Protein AF-A0A9D4I502-F1 (afdb_monomer_lite)

Secondary structure (DSSP, 8-state):
--SGGGEEEP--TT-EEEETTEEEE-EEESS-HHHHHHHHHHH-TT----HHHHHHHS-TTEEPP-STT-TT---HHHHHHHHHHHHHHHTT------HHHHHHHTTS--TTSS---TT-------------------

Radius of gyration: 22.68 Å; chains: 1; bounding box: 39×45×59 Å

Sequence (138 aa):
MSRNDNSRQNPGKKDTLKCKGETHQTRILNDYLKTLHRKYIGEYSDVKLSLASFCRIRPTYIKLTSFTSRSICLCTKHQNVALCLKALKSSGLDIPLNPETVIKEESHMGIVKMNMPKKLKMVSGNALRWTIKTEQRW

Structure (mmCIF, N/CA/C/O backbone):
data_AF-A0A9D4I502-F1
#
_entry.id   AF-A0A9D4I502-F1
#
loop_
_atom_site.group_PDB
_atom_site.id
_atom_site.type_symbol
_atom_site.label_atom_id
_atom_site.label_alt_id
_atom_site.label_comp_id
_atom_site.label_asym_id
_atom_site.label_entity_id
_atom_site.label_seq_id
_atom_site.pdbx_PDB_ins_code
_atom_site.Cartn_x
_atom_site.Cartn_y
_atom_site.Cartn_z
_atom_site.occupancy
_atom_site.B_iso_or_equiv
_atom_site.auth_seq_id
_atom_site.auth_comp_id
_atom_site.auth_asym_id
_atom_site.auth_atom_id
_atom_site.pdbx_PDB_model_num
ATOM 1 N N . MET A 1 1 ? -3.483 -4.238 13.434 1.00 69.06 1 MET A N 1
ATOM 2 C CA . MET A 1 1 ? -2.641 -3.583 12.397 1.00 69.06 1 MET A CA 1
ATOM 3 C C . MET A 1 1 ? -1.315 -3.048 12.928 1.00 69.06 1 MET A C 1
ATOM 5 O O . MET A 1 1 ? -0.360 -3.026 12.167 1.00 69.06 1 MET A O 1
ATOM 9 N N . SER A 1 2 ? -1.237 -2.635 14.195 1.00 69.50 2 SER A N 1
ATOM 10 C CA . SER A 1 2 ? -0.017 -2.114 14.834 1.00 69.50 2 SER A CA 1
ATOM 11 C C . SER A 1 2 ? 1.081 -3.157 15.089 1.00 69.50 2 SER A C 1
ATOM 13 O O . SER A 1 2 ? 2.231 -2.772 15.258 1.00 69.50 2 SER A O 1
ATOM 15 N N . ARG A 1 3 ? 0.759 -4.463 15.085 1.00 81.81 3 ARG A N 1
ATOM 16 C CA . ARG A 1 3 ? 1.747 -5.557 15.185 1.00 81.81 3 ARG A CA 1
ATOM 17 C C . ARG A 1 3 ? 2.831 -5.422 14.102 1.00 81.81 3 ARG A C 1
ATOM 19 O O . ARG A 1 3 ? 2.494 -5.209 12.932 1.00 81.81 3 ARG A O 1
ATOM 26 N N . ASN A 1 4 ? 4.100 -5.598 14.484 1.00 82.31 4 ASN A N 1
ATOM 27 C CA . ASN A 1 4 ? 5.254 -5.508 13.575 1.00 82.31 4 ASN A CA 1
ATOM 28 C C . ASN A 1 4 ? 5.157 -6.486 12.390 1.00 82.31 4 ASN A C 1
ATOM 30 O O . ASN A 1 4 ? 5.550 -6.139 11.281 1.00 82.31 4 ASN A O 1
ATOM 34 N N . ASP A 1 5 ? 4.532 -7.647 12.582 1.00 85.06 5 ASP A N 1
ATOM 35 C CA . ASP A 1 5 ? 4.344 -8.656 11.527 1.00 85.06 5 ASP A CA 1
ATOM 36 C C . ASP A 1 5 ? 3.476 -8.142 10.363 1.00 85.06 5 ASP A C 1
ATOM 38 O O . ASP A 1 5 ? 3.623 -8.549 9.209 1.00 85.06 5 ASP A O 1
ATOM 42 N N . ASN A 1 6 ? 2.571 -7.202 10.649 1.00 88.19 6 ASN A N 1
ATOM 43 C CA . ASN A 1 6 ? 1.574 -6.711 9.697 1.00 88.19 6 ASN A CA 1
ATOM 44 C C . ASN A 1 6 ? 1.994 -5.415 8.994 1.00 88.19 6 ASN A C 1
ATOM 46 O O . ASN A 1 6 ? 1.406 -5.049 7.971 1.00 88.19 6 ASN A O 1
ATOM 50 N N . SER A 1 7 ? 2.978 -4.696 9.538 1.00 90.88 7 SER A N 1
ATOM 51 C CA . SER A 1 7 ? 3.447 -3.430 8.978 1.00 90.88 7 SER A CA 1
ATOM 52 C C . SER A 1 7 ? 4.897 -3.142 9.339 1.00 90.88 7 SER A C 1
ATOM 54 O O . SER A 1 7 ? 5.318 -3.340 10.477 1.00 90.88 7 SER A O 1
ATOM 56 N N . ARG A 1 8 ? 5.633 -2.571 8.391 1.00 90.06 8 ARG A N 1
ATOM 57 C CA . ARG A 1 8 ? 7.010 -2.110 8.580 1.00 90.06 8 ARG A CA 1
ATOM 58 C C . ARG A 1 8 ? 7.062 -0.599 8.765 1.00 90.06 8 ARG A C 1
ATOM 60 O O . ARG A 1 8 ? 6.310 0.133 8.126 1.00 90.06 8 ARG A O 1
ATOM 67 N N . GLN A 1 9 ? 7.956 -0.136 9.622 1.00 91.25 9 GLN A N 1
ATOM 68 C CA . GLN A 1 9 ? 8.195 1.285 9.862 1.00 91.25 9 GLN A CA 1
ATOM 69 C C . GLN A 1 9 ? 9.069 1.859 8.745 1.00 91.25 9 GLN A C 1
ATOM 71 O O . GLN A 1 9 ? 10.019 1.208 8.307 1.00 91.25 9 GLN A O 1
ATOM 76 N N . ASN A 1 10 ? 8.729 3.048 8.248 1.00 88.69 10 ASN A N 1
ATOM 77 C CA . ASN A 1 10 ? 9.579 3.726 7.273 1.00 88.69 10 ASN A CA 1
ATOM 78 C C . ASN A 1 10 ? 10.859 4.223 7.952 1.00 88.69 10 ASN A C 1
ATOM 80 O O . ASN A 1 10 ? 10.771 4.716 9.069 1.00 88.69 10 ASN A O 1
ATOM 84 N N . PRO A 1 11 ? 12.033 4.133 7.312 1.00 88.44 11 PRO A N 1
ATOM 85 C CA . PRO A 1 11 ? 13.307 4.431 7.966 1.00 88.44 11 PRO A CA 1
ATOM 86 C C . PRO A 1 11 ? 13.583 5.933 8.159 1.00 88.44 11 PRO A C 1
ATOM 88 O O . PRO A 1 11 ? 14.449 6.293 8.954 1.00 88.44 11 PRO A O 1
ATOM 91 N N . GLY A 1 12 ? 12.898 6.827 7.439 1.00 89.69 12 GLY A N 1
ATOM 92 C CA . GLY A 1 12 ? 13.219 8.252 7.448 1.00 89.69 12 GLY A CA 1
ATOM 93 C C . GLY A 1 12 ? 12.765 8.979 8.716 1.00 89.69 12 GLY A C 1
ATOM 94 O O . GLY A 1 12 ? 11.643 8.817 9.182 1.00 89.69 12 GLY A O 1
ATOM 95 N N . LYS A 1 13 ? 13.597 9.893 9.234 1.00 84.31 13 LYS A N 1
ATOM 96 C CA . LYS A 1 13 ? 13.223 10.778 10.362 1.00 84.31 13 LYS A CA 1
ATOM 97 C C . LYS A 1 13 ? 12.038 11.698 10.028 1.00 84.31 13 LYS A C 1
ATOM 99 O O . LYS A 1 13 ? 11.232 12.031 10.892 1.00 84.31 13 LYS A O 1
ATOM 104 N N . LYS A 1 14 ? 11.927 12.093 8.753 1.00 86.94 14 LYS A N 1
ATOM 105 C CA . LYS A 1 14 ? 10.818 12.904 8.223 1.00 86.94 14 LYS A CA 1
ATOM 106 C C . LYS A 1 14 ? 9.547 12.086 7.965 1.00 86.94 14 LYS A C 1
ATOM 108 O O . LYS A 1 14 ? 8.500 12.674 7.719 1.00 86.94 14 LYS A O 1
ATOM 113 N N . ASP A 1 15 ? 9.611 10.757 8.039 1.00 87.12 15 ASP A N 1
ATOM 114 C CA . ASP A 1 15 ? 8.468 9.871 7.813 1.00 87.12 15 ASP A CA 1
ATOM 115 C C . ASP A 1 15 ? 7.578 9.790 9.055 1.00 87.12 15 ASP A C 1
ATOM 117 O O . ASP A 1 15 ? 7.312 8.706 9.567 1.00 87.12 15 ASP A O 1
ATOM 121 N N . THR A 1 16 ? 7.101 10.933 9.538 1.00 89.50 16 THR A N 1
ATOM 122 C CA . THR A 1 16 ? 6.378 11.058 10.804 1.00 89.50 16 THR A CA 1
ATOM 123 C C . THR A 1 16 ? 5.068 11.819 10.592 1.00 89.50 16 THR A C 1
ATOM 125 O O . THR A 1 16 ? 5.026 12.798 9.851 1.00 89.50 16 THR A O 1
ATOM 128 N N . LEU A 1 17 ? 3.980 11.362 11.217 1.00 90.19 17 LEU A N 1
ATOM 129 C CA . LEU A 1 17 ? 2.652 11.976 11.151 1.00 90.19 17 LEU A CA 1
ATOM 130 C C . LEU A 1 17 ? 2.119 12.249 12.558 1.00 90.19 17 LEU A C 1
ATOM 132 O O . LEU A 1 17 ? 2.150 11.375 13.422 1.00 90.19 17 LEU A O 1
ATOM 136 N N . LYS A 1 18 ? 1.579 13.454 12.767 1.00 87.69 18 LYS A N 1
ATOM 137 C CA . LYS A 1 18 ? 0.878 13.816 14.002 1.00 87.69 18 LYS A CA 1
ATOM 138 C C . LYS A 1 18 ? -0.583 13.388 13.897 1.00 87.69 18 LYS A C 1
ATOM 140 O O . LYS A 1 18 ? -1.270 13.753 12.946 1.00 87.69 18 LYS A O 1
ATOM 145 N N . CYS A 1 19 ? -1.062 12.589 14.838 1.00 84.44 19 CYS A N 1
ATOM 146 C CA . CYS A 1 19 ? -2.429 12.079 14.884 1.00 84.44 19 CYS A CA 1
ATOM 147 C C . CYS A 1 19 ? -2.943 12.174 16.317 1.00 84.44 19 CYS A C 1
ATOM 149 O O . CYS A 1 19 ? -2.309 11.667 17.231 1.00 84.44 19 CYS A O 1
ATOM 151 N N . LYS A 1 20 ? -4.094 12.829 16.516 1.00 83.62 20 LYS A N 1
ATOM 152 C CA . LYS A 1 20 ? -4.709 13.019 17.845 1.00 83.62 20 LYS A CA 1
ATOM 153 C C . LYS A 1 20 ? -3.757 13.614 18.902 1.00 83.62 20 LYS A C 1
ATOM 155 O O . LYS A 1 20 ? -3.824 13.259 20.068 1.00 83.62 20 LYS A O 1
ATOM 160 N N . GLY A 1 21 ? -2.870 14.521 18.490 1.00 85.44 21 GLY A N 1
ATOM 161 C CA . GLY A 1 21 ? -1.909 15.176 19.386 1.00 85.44 21 GLY A CA 1
ATOM 162 C C . GLY A 1 21 ? -0.574 14.443 19.535 1.00 85.44 21 GLY A C 1
ATOM 163 O O . GLY A 1 21 ? 0.421 15.100 19.833 1.00 85.44 21 GLY A O 1
ATOM 164 N N . GLU A 1 22 ? -0.516 13.150 19.216 1.00 88.50 22 GLU A N 1
ATOM 165 C CA . GLU A 1 22 ? 0.693 12.328 19.298 1.00 88.50 22 GLU A CA 1
ATOM 166 C C . GLU A 1 22 ? 1.407 12.213 17.950 1.00 88.50 22 GLU A C 1
ATOM 168 O O . GLU A 1 22 ? 0.798 12.194 16.878 1.00 88.50 22 GLU A O 1
ATOM 173 N N . THR A 1 23 ? 2.732 12.145 18.001 1.00 89.81 23 THR A N 1
ATOM 174 C CA . THR A 1 23 ? 3.599 12.075 16.826 1.00 89.81 23 THR A CA 1
ATOM 175 C C . THR A 1 23 ? 4.025 10.624 16.609 1.00 89.81 23 THR A C 1
ATOM 177 O O . THR A 1 23 ? 4.742 10.063 17.433 1.00 89.81 23 THR A O 1
ATOM 180 N N . HIS A 1 24 ? 3.610 10.015 15.495 1.00 91.25 24 HIS A N 1
ATOM 181 C CA . HIS A 1 24 ? 3.920 8.618 15.173 1.00 91.25 24 HIS A CA 1
ATOM 182 C C . HIS A 1 24 ? 4.741 8.502 13.892 1.00 91.25 24 HIS A C 1
ATOM 184 O O . HIS A 1 24 ? 4.434 9.129 12.876 1.00 91.25 24 HIS A O 1
ATOM 190 N N . GLN A 1 25 ? 5.746 7.628 13.900 1.00 91.94 25 GLN A N 1
ATOM 191 C CA . GLN A 1 25 ? 6.462 7.267 12.682 1.00 91.94 25 GLN A CA 1
ATOM 192 C C . GLN A 1 25 ? 5.545 6.470 11.751 1.00 91.94 25 GLN A C 1
ATOM 194 O O . GLN A 1 25 ? 4.829 5.555 12.168 1.00 91.94 25 GLN A O 1
ATOM 199 N N . THR A 1 26 ? 5.549 6.833 10.476 1.00 92.38 26 THR A N 1
ATOM 200 C CA . THR A 1 26 ? 4.685 6.217 9.477 1.00 92.38 26 THR A CA 1
ATOM 201 C C . THR A 1 26 ? 5.103 4.783 9.201 1.00 92.38 26 THR A C 1
ATOM 203 O O . THR A 1 26 ? 6.285 4.426 9.188 1.00 92.38 26 THR A O 1
ATOM 206 N N . ARG A 1 27 ? 4.096 3.944 8.977 1.00 92.44 27 ARG A N 1
ATOM 207 C CA . ARG A 1 27 ? 4.269 2.520 8.697 1.00 92.44 27 ARG A CA 1
ATOM 208 C C . ARG A 1 27 ? 3.626 2.181 7.367 1.00 92.44 27 ARG A C 1
ATOM 210 O O . ARG A 1 27 ? 2.643 2.805 6.982 1.00 92.44 27 ARG A O 1
ATOM 217 N N . ILE A 1 28 ? 4.150 1.179 6.681 1.00 90.62 28 ILE A N 1
ATOM 218 C CA . ILE A 1 28 ? 3.577 0.623 5.455 1.00 90.62 28 ILE A CA 1
ATOM 219 C C . ILE A 1 28 ? 3.129 -0.800 5.765 1.00 90.62 28 ILE A C 1
ATOM 221 O O . ILE A 1 28 ? 3.877 -1.566 6.373 1.00 90.62 28 ILE A O 1
ATOM 225 N N . LEU A 1 29 ? 1.912 -1.161 5.363 1.00 91.62 29 LEU A N 1
ATOM 226 C CA . LEU A 1 29 ? 1.438 -2.540 5.488 1.00 91.62 29 LEU A CA 1
ATOM 227 C C . LEU A 1 29 ? 2.344 -3.508 4.712 1.00 91.62 29 LEU A C 1
ATOM 229 O O . LEU A 1 29 ? 2.849 -3.181 3.640 1.00 91.62 29 LEU A O 1
ATOM 233 N N . ASN A 1 30 ? 2.536 -4.711 5.244 1.00 88.38 30 ASN A N 1
ATOM 234 C CA . ASN A 1 30 ? 3.326 -5.739 4.561 1.00 88.38 30 ASN A CA 1
ATOM 235 C C . ASN A 1 30 ? 2.531 -6.441 3.447 1.00 88.38 30 ASN A C 1
ATOM 237 O O . ASN A 1 30 ? 3.123 -6.963 2.510 1.00 88.38 30 ASN A O 1
ATOM 241 N N . ASP A 1 31 ? 1.199 -6.415 3.525 1.00 88.12 31 ASP A N 1
ATOM 242 C CA . ASP A 1 31 ? 0.275 -7.085 2.606 1.00 88.12 31 ASP A CA 1
ATOM 243 C C . ASP A 1 31 ? -0.976 -6.215 2.378 1.00 88.12 31 ASP A C 1
ATOM 245 O O . ASP A 1 31 ? -1.185 -5.191 3.040 1.00 88.12 31 ASP A O 1
ATOM 249 N N . TYR A 1 32 ? -1.813 -6.600 1.421 1.00 89.31 32 TYR A N 1
ATOM 250 C CA . TYR A 1 32 ? -3.083 -5.944 1.147 1.00 89.31 32 TYR A CA 1
ATOM 251 C C . TYR A 1 32 ? -4.043 -6.077 2.336 1.00 89.31 32 TYR A C 1
ATOM 253 O O . TYR A 1 32 ? -4.093 -7.103 3.017 1.00 89.31 32 TYR A O 1
ATOM 261 N N . LEU A 1 33 ? -4.896 -5.066 2.531 1.00 90.50 33 LEU A N 1
ATOM 262 C CA . LEU A 1 33 ? -5.905 -5.062 3.599 1.00 90.50 33 LEU A CA 1
ATOM 263 C C . LEU A 1 33 ? -6.819 -6.285 3.568 1.00 90.50 33 LEU A C 1
ATOM 265 O O . LEU A 1 33 ? -7.137 -6.825 4.620 1.00 90.50 33 LEU A O 1
ATOM 269 N N . LYS A 1 34 ? -7.197 -6.746 2.372 1.00 90.62 34 LYS A N 1
ATOM 270 C CA . LYS A 1 34 ? -8.016 -7.950 2.195 1.00 90.62 34 LYS A CA 1
ATOM 271 C C . LYS A 1 34 ? -7.322 -9.197 2.750 1.00 90.62 34 LYS A C 1
ATOM 273 O O . LYS A 1 34 ? -7.961 -10.013 3.405 1.00 90.62 34 LYS A O 1
ATOM 278 N N . THR A 1 35 ? -6.018 -9.339 2.513 1.00 90.50 35 THR A N 1
ATOM 279 C CA . THR A 1 35 ? -5.238 -10.470 3.028 1.00 90.50 35 THR A CA 1
ATOM 280 C C . THR A 1 35 ? -5.102 -10.397 4.544 1.00 90.50 35 THR A C 1
ATOM 282 O O . THR A 1 35 ? -5.317 -11.395 5.226 1.00 90.50 35 THR A O 1
ATOM 285 N N . LEU A 1 36 ? -4.797 -9.212 5.076 1.00 92.19 36 LEU A N 1
ATOM 286 C CA . LEU A 1 36 ? -4.672 -8.991 6.519 1.00 92.19 36 LEU A CA 1
ATOM 287 C C . LEU A 1 36 ? -5.999 -9.197 7.256 1.00 92.19 36 LEU A C 1
ATOM 289 O O . LEU A 1 36 ? -6.005 -9.767 8.340 1.00 92.19 36 LEU A O 1
ATOM 293 N N . HIS A 1 37 ? -7.117 -8.781 6.662 1.00 93.62 37 HIS A N 1
ATOM 294 C CA . HIS A 1 37 ? -8.457 -9.028 7.194 1.00 93.62 37 HIS A CA 1
ATOM 295 C C . HIS A 1 37 ? -8.768 -10.525 7.251 1.00 93.62 37 HIS A C 1
ATOM 297 O O . HIS A 1 37 ? -9.206 -11.013 8.286 1.00 93.62 37 HIS A O 1
ATOM 303 N N . ARG A 1 38 ? -8.456 -11.277 6.188 1.00 92.69 38 ARG A N 1
ATOM 304 C CA . ARG A 1 38 ? -8.618 -12.738 6.188 1.00 92.69 38 ARG A CA 1
ATOM 305 C C . ARG A 1 38 ? -7.788 -13.409 7.286 1.00 92.69 38 ARG A C 1
ATOM 307 O O . ARG A 1 38 ? -8.304 -14.290 7.960 1.00 92.69 38 ARG A O 1
ATOM 314 N N . LYS A 1 39 ? -6.534 -12.980 7.484 1.00 91.94 39 LYS A N 1
ATOM 315 C CA . LYS A 1 39 ? -5.695 -13.462 8.598 1.00 91.94 39 LYS A CA 1
ATOM 316 C C . LYS A 1 39 ? -6.323 -13.126 9.953 1.00 91.94 39 LYS A C 1
ATOM 318 O O . LYS A 1 39 ? -6.419 -13.995 10.803 1.00 91.94 39 LYS A O 1
ATOM 323 N N . TYR A 1 40 ? -6.821 -11.900 10.113 1.00 92.00 40 TYR A N 1
ATOM 324 C CA . TYR A 1 40 ? -7.460 -11.446 11.347 1.00 92.00 40 TYR A CA 1
ATOM 325 C C . TYR A 1 40 ? -8.696 -12.275 11.718 1.00 92.00 40 TYR A C 1
ATOM 327 O O . TYR A 1 40 ? -8.804 -12.715 12.854 1.00 92.00 40 TYR A O 1
ATOM 335 N N . ILE A 1 41 ? -9.595 -12.536 10.767 1.00 93.31 41 ILE A N 1
ATOM 336 C CA . ILE A 1 41 ? -10.780 -13.375 11.012 1.00 93.31 41 ILE A CA 1
ATOM 337 C C . ILE A 1 41 ? -10.394 -14.839 11.275 1.00 93.31 41 ILE A C 1
ATOM 339 O O . ILE A 1 41 ? -11.072 -15.518 12.036 1.00 93.31 41 ILE A O 1
ATOM 343 N N . GLY A 1 42 ? -9.298 -15.322 10.679 1.00 91.38 42 GLY A N 1
ATOM 344 C CA . GLY A 1 42 ? -8.766 -16.657 10.962 1.00 91.38 42 GLY A CA 1
ATOM 345 C C . GLY A 1 42 ? -8.159 -16.798 12.362 1.00 91.38 42 GLY A C 1
ATOM 346 O O . GLY A 1 42 ? -8.305 -17.847 12.974 1.00 91.38 42 GLY A O 1
ATOM 347 N N . GLU A 1 43 ? -7.501 -15.753 12.875 1.00 91.25 43 GLU A N 1
ATOM 348 C CA . GLU A 1 43 ? -6.942 -15.725 14.238 1.00 91.25 43 GLU A CA 1
ATOM 349 C C . GLU A 1 43 ? -8.017 -15.480 15.312 1.00 91.25 43 GLU A C 1
ATOM 351 O O . GLU A 1 43 ? -7.898 -15.984 16.424 1.00 91.25 43 GLU A O 1
ATOM 356 N N . TYR A 1 44 ? -9.062 -14.714 14.985 1.00 90.38 44 TYR A N 1
ATOM 357 C CA . TYR A 1 44 ? -10.132 -14.325 15.904 1.00 90.38 44 TYR A CA 1
ATOM 358 C C . TYR A 1 44 ? -11.500 -14.701 15.326 1.00 90.38 44 TYR A C 1
ATOM 360 O O . TYR A 1 44 ? -12.259 -13.835 14.880 1.00 90.38 44 TYR A O 1
ATOM 368 N N . SER A 1 45 ? -11.818 -15.997 15.340 1.00 87.56 45 SER A N 1
ATOM 369 C CA . SER A 1 45 ? -13.061 -16.549 14.777 1.00 87.56 45 SER A CA 1
ATOM 370 C C . SER A 1 45 ? -14.334 -15.984 15.409 1.00 87.56 45 SER A C 1
ATOM 372 O O . SER A 1 45 ? -15.376 -15.923 14.757 1.00 87.56 45 SER A O 1
ATOM 374 N N . ASP A 1 46 ? -14.250 -15.533 16.659 1.00 90.81 46 ASP A N 1
ATOM 375 C CA . ASP A 1 46 ? -15.400 -15.046 17.426 1.00 90.81 46 ASP A CA 1
ATOM 376 C C . ASP A 1 46 ? -15.776 -13.602 17.056 1.00 90.81 46 ASP A C 1
ATOM 378 O O . ASP A 1 46 ? -16.887 -13.133 17.318 1.00 90.81 46 ASP A O 1
ATOM 382 N N . VAL A 1 47 ? -14.860 -12.880 16.403 1.00 88.81 47 VAL A N 1
ATOM 383 C CA . VAL A 1 47 ? -15.036 -11.471 16.057 1.00 88.81 47 VAL A CA 1
ATOM 384 C C . VAL A 1 47 ? -15.582 -11.339 14.637 1.00 88.81 47 VAL A C 1
ATOM 386 O O . VAL A 1 47 ? -14.873 -11.484 13.641 1.00 88.81 47 VAL A O 1
ATOM 389 N N . LYS A 1 48 ? -16.855 -10.948 14.525 1.00 87.69 48 LYS A N 1
ATOM 390 C CA . LYS A 1 48 ? -17.489 -10.628 13.236 1.00 87.69 48 LYS A CA 1
ATOM 391 C C . LYS A 1 48 ? -17.165 -9.202 12.804 1.00 87.69 48 LYS A C 1
ATOM 393 O O . LYS A 1 48 ? -17.957 -8.280 12.989 1.00 87.69 48 LYS A O 1
ATOM 398 N N . LEU A 1 49 ? -15.996 -9.015 12.199 1.00 91.44 49 LEU A N 1
ATOM 399 C CA . LEU A 1 49 ? -15.587 -7.725 11.648 1.00 91.44 49 LEU A CA 1
ATOM 400 C C . LEU A 1 49 ? -15.638 -7.742 10.119 1.00 91.44 49 LEU A C 1
ATOM 402 O O . LEU A 1 49 ? -14.973 -8.548 9.473 1.00 91.44 49 LEU A O 1
ATOM 406 N N . SER A 1 50 ? -16.397 -6.825 9.515 1.00 94.25 50 SER A N 1
ATOM 407 C CA . SER A 1 50 ? -16.422 -6.683 8.054 1.00 94.25 50 SER A CA 1
ATOM 408 C C . SER A 1 50 ? -15.112 -6.086 7.524 1.00 94.25 50 SER A C 1
ATOM 410 O O . SER A 1 50 ? -14.437 -5.324 8.222 1.00 94.25 50 SER A O 1
ATOM 412 N N . LEU A 1 51 ? -14.780 -6.361 6.257 1.00 92.25 51 LEU A N 1
ATOM 413 C CA . LEU A 1 51 ? -13.620 -5.747 5.603 1.00 92.25 51 LEU A CA 1
ATOM 414 C C . LEU A 1 51 ? -13.722 -4.212 5.599 1.00 92.25 51 LEU A C 1
ATOM 416 O O . LEU A 1 51 ? -12.734 -3.530 5.848 1.00 92.25 51 LEU A O 1
ATOM 420 N N . ALA A 1 52 ? -14.915 -3.657 5.364 1.00 93.69 52 ALA A N 1
ATOM 421 C CA . ALA A 1 52 ? -15.127 -2.210 5.354 1.00 93.69 52 ALA A CA 1
ATOM 422 C C . ALA A 1 52 ? -14.849 -1.582 6.729 1.00 93.69 52 ALA A C 1
ATOM 424 O O . ALA A 1 52 ? -14.133 -0.583 6.823 1.00 93.69 52 ALA A O 1
ATOM 425 N N . SER A 1 53 ? -15.358 -2.195 7.801 1.00 93.50 53 SER A N 1
ATOM 426 C CA . SER A 1 53 ? -15.088 -1.758 9.174 1.00 93.50 53 SER A CA 1
ATOM 427 C C . SER A 1 53 ? -13.601 -1.881 9.511 1.00 93.50 53 SER A C 1
ATOM 429 O O . SER A 1 53 ? -13.012 -0.943 10.044 1.00 93.50 53 SER A O 1
ATOM 431 N N . PHE A 1 54 ? -12.962 -2.985 9.117 1.00 93.06 54 PHE A N 1
ATOM 432 C CA . PHE A 1 54 ? -11.524 -3.197 9.295 1.00 93.06 54 PHE A CA 1
ATOM 433 C C . PHE A 1 54 ? -10.682 -2.111 8.608 1.00 93.06 54 PHE A C 1
ATOM 435 O O . PHE A 1 54 ? -9.729 -1.598 9.195 1.00 93.06 54 PHE A O 1
ATOM 442 N N . CYS A 1 55 ? -11.058 -1.702 7.393 1.00 91.12 55 CYS A N 1
ATOM 443 C CA . CYS A 1 55 ? -10.404 -0.604 6.682 1.00 91.12 55 CYS A CA 1
ATOM 444 C C . CYS A 1 55 ? -10.548 0.742 7.410 1.00 91.12 55 CYS A C 1
ATOM 446 O O . CYS A 1 55 ? -9.592 1.515 7.431 1.00 91.12 55 CYS A O 1
ATOM 448 N N . ARG A 1 56 ? -11.717 1.027 8.005 1.00 91.25 56 ARG A N 1
ATOM 449 C CA . ARG A 1 56 ? -11.995 2.290 8.719 1.00 91.25 56 ARG A CA 1
ATOM 450 C C . ARG A 1 56 ? -11.253 2.403 10.048 1.00 91.25 56 ARG A C 1
ATOM 452 O O . ARG A 1 56 ? -10.834 3.493 10.412 1.00 91.25 56 ARG A O 1
ATOM 459 N N . ILE A 1 57 ? -11.072 1.285 10.751 1.00 91.12 57 ILE A N 1
ATOM 460 C CA . ILE A 1 57 ? -10.367 1.237 12.044 1.00 91.12 57 ILE A CA 1
ATOM 461 C C . ILE A 1 57 ? -8.853 1.465 11.873 1.00 91.12 57 ILE A C 1
ATOM 463 O O . ILE A 1 57 ? -8.145 1.743 12.841 1.00 91.12 57 ILE A O 1
ATOM 467 N N . ARG A 1 58 ? -8.332 1.378 10.641 1.00 90.62 58 ARG A N 1
ATOM 468 C CA . ARG A 1 58 ? -6.914 1.593 10.351 1.00 90.62 58 ARG A CA 1
ATOM 469 C C . ARG A 1 58 ? -6.455 2.989 10.806 1.00 90.62 58 ARG A C 1
ATOM 471 O O . ARG A 1 58 ? -6.951 3.985 10.279 1.00 90.62 58 ARG A O 1
ATOM 478 N N . PRO A 1 59 ? -5.429 3.079 11.672 1.00 90.00 59 PRO A N 1
ATOM 479 C CA . PRO A 1 59 ? -4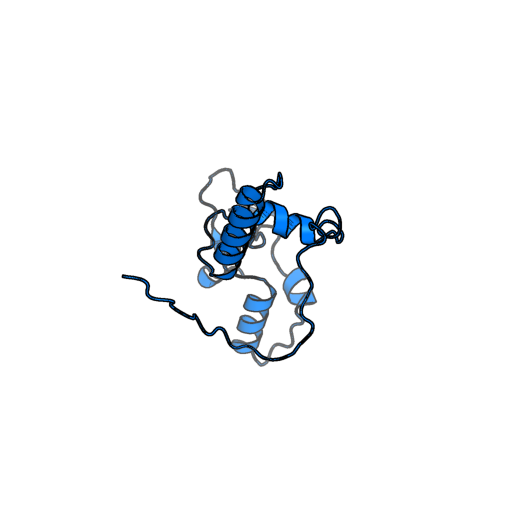.809 4.353 12.009 1.00 90.00 59 PRO A CA 1
ATOM 480 C C . PRO A 1 59 ? -4.244 5.068 10.779 1.00 90.00 59 PRO A C 1
ATOM 482 O O . PRO A 1 59 ? -3.677 4.450 9.876 1.00 90.00 59 PRO A O 1
ATOM 485 N N . THR A 1 60 ? -4.345 6.391 10.770 1.00 89.44 60 THR A N 1
ATOM 486 C CA . THR A 1 60 ? -3.914 7.275 9.674 1.00 89.44 60 THR A CA 1
ATOM 487 C C . THR A 1 60 ? -2.407 7.240 9.410 1.00 89.44 60 THR A C 1
ATOM 489 O O . THR A 1 60 ? -1.989 7.412 8.268 1.00 89.44 60 THR A O 1
ATOM 492 N N . TYR A 1 61 ? -1.580 6.953 10.421 1.00 90.81 61 TYR A N 1
ATOM 493 C CA . TYR A 1 61 ? -0.127 6.792 10.260 1.00 90.81 61 TYR A CA 1
ATOM 494 C C . TYR A 1 61 ? 0.285 5.451 9.616 1.00 90.81 61 TYR A C 1
ATOM 496 O O . TYR A 1 61 ? 1.466 5.247 9.323 1.00 90.81 61 TYR A O 1
ATOM 504 N N . ILE A 1 62 ? -0.665 4.541 9.362 1.00 92.00 62 ILE A N 1
ATOM 505 C CA . ILE A 1 62 ? -0.438 3.280 8.646 1.00 92.00 62 ILE A CA 1
ATOM 506 C C . ILE A 1 62 ? -0.893 3.431 7.189 1.00 92.00 62 ILE A C 1
ATOM 508 O O . ILE A 1 62 ? -2.086 3.464 6.877 1.00 92.00 62 ILE A O 1
ATOM 512 N N . LYS A 1 63 ? 0.080 3.482 6.282 1.00 90.19 63 LYS A N 1
ATOM 513 C CA . LYS A 1 63 ? -0.100 3.597 4.834 1.00 90.19 63 LYS A CA 1
ATOM 514 C C . LYS A 1 63 ? -0.355 2.231 4.196 1.00 90.19 63 LYS A C 1
ATOM 516 O O . LYS A 1 63 ? 0.149 1.197 4.643 1.00 90.19 63 LYS A O 1
ATOM 521 N N . LEU A 1 64 ? -1.132 2.237 3.115 1.00 88.94 64 LEU A N 1
ATOM 522 C CA . LEU A 1 64 ? -1.369 1.052 2.294 1.00 88.94 64 LEU A CA 1
ATOM 523 C C . LEU A 1 64 ? -0.074 0.572 1.641 1.00 88.94 64 LEU A C 1
ATOM 525 O O . LEU A 1 64 ? 0.780 1.374 1.264 1.00 88.94 64 LEU A O 1
ATOM 529 N N . THR A 1 65 ? 0.039 -0.742 1.465 1.00 84.44 65 THR A N 1
ATOM 530 C CA . THR A 1 65 ? 1.059 -1.283 0.573 1.00 84.44 65 THR A CA 1
ATOM 531 C C . THR A 1 65 ? 0.688 -0.957 -0.870 1.00 84.44 65 THR A C 1
ATOM 533 O O . THR A 1 65 ? -0.432 -1.219 -1.311 1.00 84.44 65 THR A O 1
ATOM 536 N N . SER A 1 66 ? 1.631 -0.370 -1.599 1.00 71.50 66 SER A N 1
ATOM 537 C CA . SER A 1 66 ? 1.594 -0.308 -3.055 1.00 71.50 66 SER A CA 1
ATOM 538 C C . SER A 1 66 ? 2.690 -1.231 -3.564 1.00 71.50 66 SER A C 1
ATOM 540 O O . SER A 1 66 ? 3.879 -0.978 -3.351 1.00 71.50 66 SER A O 1
ATOM 542 N N . PHE A 1 67 ? 2.287 -2.332 -4.191 1.00 65.06 67 PHE A N 1
ATOM 543 C CA . PHE A 1 67 ? 3.212 -3.220 -4.897 1.00 65.06 67 PHE A CA 1
ATOM 544 C C . PHE A 1 67 ? 3.409 -2.799 -6.356 1.00 65.06 67 PHE A C 1
ATOM 546 O O . PHE A 1 67 ? 4.334 -3.278 -6.994 1.00 65.06 67 PHE A O 1
ATOM 553 N N . THR A 1 68 ? 2.577 -1.880 -6.855 1.00 56.44 68 THR A N 1
ATOM 554 C CA . THR A 1 68 ? 2.582 -1.379 -8.238 1.00 56.44 68 THR A CA 1
ATOM 555 C C . THR A 1 68 ? 3.564 -0.227 -8.460 1.00 56.44 68 THR A C 1
ATOM 557 O O . THR A 1 68 ? 3.559 0.370 -9.523 1.00 56.44 68 THR A O 1
ATOM 560 N N . SER A 1 69 ? 4.311 0.203 -7.445 1.00 53.94 69 SER A N 1
ATOM 561 C CA . SER A 1 69 ? 5.322 1.269 -7.556 1.00 53.94 69 SER A CA 1
ATOM 562 C C . SER A 1 69 ? 6.717 0.764 -7.202 1.00 53.94 69 SER A C 1
ATOM 564 O O . SER A 1 69 ? 7.589 1.533 -6.798 1.00 53.94 69 SER A O 1
ATOM 566 N N . ARG A 1 70 ? 6.884 -0.553 -7.205 1.00 55.91 70 ARG A N 1
ATOM 567 C CA . ARG A 1 70 ? 8.090 -1.236 -6.781 1.00 55.91 70 ARG A CA 1
ATOM 568 C C . ARG A 1 70 ? 8.563 -1.966 -8.025 1.00 55.91 70 ARG A C 1
ATOM 570 O O . ARG A 1 70 ? 8.087 -3.064 -8.300 1.00 55.91 70 ARG A O 1
ATOM 577 N N . SER A 1 71 ? 9.544 -1.377 -8.706 1.00 52.66 71 SER A N 1
ATOM 578 C CA . SER A 1 71 ? 10.317 -1.925 -9.833 1.00 52.66 71 SER A CA 1
ATOM 579 C C . SER A 1 71 ? 11.125 -3.192 -9.474 1.00 52.66 71 SER A C 1
ATOM 581 O O . SER A 1 71 ? 12.253 -3.383 -9.912 1.00 52.66 71 SER A O 1
ATOM 583 N N . ILE A 1 72 ? 10.566 -4.045 -8.617 1.00 54.72 72 ILE A N 1
ATOM 584 C CA . ILE A 1 72 ? 11.167 -5.208 -7.964 1.00 54.72 72 ILE A CA 1
ATOM 585 C C . ILE A 1 72 ? 10.161 -6.366 -7.806 1.00 54.72 72 ILE A C 1
ATOM 587 O O . ILE A 1 72 ? 10.483 -7.335 -7.121 1.00 54.72 72 ILE A O 1
ATOM 591 N N . CYS A 1 73 ? 8.953 -6.344 -8.408 1.00 64.12 73 CYS A N 1
ATOM 592 C CA . CYS A 1 73 ? 8.238 -7.625 -8.545 1.00 64.12 73 CYS A CA 1
ATOM 593 C C . CYS A 1 73 ? 9.080 -8.546 -9.452 1.00 64.12 73 CYS A C 1
ATOM 595 O O . CYS A 1 73 ? 9.323 -8.247 -10.618 1.00 64.12 73 CYS A O 1
ATOM 597 N N . LEU A 1 74 ? 9.459 -9.704 -8.910 1.00 61.50 74 LEU A N 1
ATOM 598 C CA . LEU A 1 74 ? 10.022 -10.849 -9.641 1.00 61.50 74 LEU A CA 1
ATOM 599 C C . LEU A 1 74 ? 8.945 -11.889 -9.987 1.00 61.50 74 LEU A C 1
ATOM 601 O O . LEU A 1 74 ? 9.221 -13.044 -10.283 1.00 61.50 74 LEU A O 1
ATOM 605 N N . CYS A 1 75 ? 7.685 -11.489 -9.887 1.00 68.12 75 CYS A N 1
ATOM 606 C CA . CYS A 1 75 ? 6.543 -12.324 -10.172 1.00 68.12 75 CYS A CA 1
ATOM 607 C C . CYS A 1 75 ? 6.412 -12.564 -11.684 1.00 68.12 75 CYS A C 1
ATOM 609 O O . CYS A 1 75 ? 6.491 -11.630 -12.487 1.00 68.12 75 CYS A O 1
ATOM 611 N N . THR A 1 76 ? 6.141 -13.815 -12.065 1.00 72.88 76 THR A N 1
ATOM 612 C CA . THR A 1 76 ? 6.062 -14.274 -13.464 1.00 72.88 76 THR A CA 1
ATOM 613 C C . THR A 1 76 ? 5.125 -13.417 -14.314 1.00 72.88 76 THR A C 1
ATOM 615 O O . THR A 1 76 ? 5.371 -13.206 -15.491 1.00 72.88 76 THR A O 1
ATOM 618 N N . LYS A 1 77 ? 4.071 -12.844 -13.718 1.00 71.31 77 LYS A N 1
ATOM 619 C CA . LYS A 1 77 ? 3.124 -11.967 -14.421 1.00 71.31 77 LYS A CA 1
ATOM 620 C C . LYS A 1 77 ? 3.777 -10.690 -14.965 1.00 71.31 77 LYS A C 1
ATOM 622 O O . LYS A 1 77 ? 3.622 -10.409 -16.147 1.00 71.31 77 LYS A O 1
ATOM 627 N N . HIS A 1 78 ? 4.525 -9.940 -14.150 1.00 72.38 78 HIS A N 1
ATOM 628 C CA . HIS A 1 78 ? 5.189 -8.724 -14.645 1.00 72.38 78 HIS A CA 1
ATOM 629 C C . HIS A 1 78 ? 6.353 -9.059 -15.582 1.00 72.38 78 HIS A C 1
ATOM 631 O O . HIS A 1 78 ? 6.601 -8.307 -16.520 1.00 72.38 78 HIS A O 1
ATOM 637 N N . GLN A 1 79 ? 7.025 -10.198 -15.378 1.00 78.38 79 GLN A N 1
ATOM 638 C CA . GLN A 1 79 ? 8.032 -10.692 -16.322 1.00 78.38 79 GLN A CA 1
ATOM 639 C C . GLN A 1 79 ? 7.408 -11.013 -17.687 1.00 78.38 79 GLN A C 1
ATOM 641 O O . GLN A 1 79 ? 7.924 -10.564 -18.705 1.00 78.38 79 GLN A O 1
ATOM 646 N N . ASN A 1 80 ? 6.263 -11.701 -17.715 1.00 83.00 80 ASN A N 1
ATOM 647 C CA . ASN A 1 80 ? 5.538 -12.005 -18.950 1.00 83.00 80 ASN A CA 1
ATOM 648 C C . ASN A 1 80 ? 5.097 -10.727 -19.673 1.00 83.00 80 ASN A C 1
ATOM 650 O O . ASN A 1 80 ? 5.305 -10.612 -20.876 1.00 83.00 80 ASN A O 1
ATOM 654 N N . VAL A 1 81 ? 4.565 -9.735 -18.947 1.00 80.94 81 VAL A N 1
ATOM 655 C CA . VAL A 1 81 ? 4.205 -8.432 -19.536 1.00 80.94 81 VAL A CA 1
ATOM 656 C C . VAL A 1 81 ? 5.442 -7.726 -20.097 1.00 80.94 81 VAL A C 1
ATOM 658 O O . VAL A 1 81 ? 5.411 -7.263 -21.232 1.00 80.94 81 VAL A O 1
ATOM 661 N N . ALA A 1 82 ? 6.559 -7.703 -19.364 1.00 80.38 82 ALA A N 1
ATOM 662 C CA . ALA A 1 82 ? 7.810 -7.126 -19.856 1.00 80.38 82 ALA A CA 1
ATOM 663 C C . ALA A 1 82 ? 8.307 -7.809 -21.143 1.00 80.38 82 ALA A C 1
ATOM 665 O O . ALA A 1 82 ? 8.792 -7.135 -22.050 1.00 80.38 82 ALA A O 1
ATOM 666 N N . LEU A 1 83 ? 8.184 -9.137 -21.237 1.00 82.56 83 LEU A N 1
ATOM 667 C CA . LEU A 1 83 ? 8.533 -9.901 -22.438 1.00 82.56 83 LEU A CA 1
ATOM 668 C C . LEU A 1 83 ? 7.614 -9.555 -23.617 1.00 82.56 83 LEU A C 1
ATOM 670 O O . LEU A 1 83 ? 8.110 -9.320 -24.719 1.00 82.56 83 LEU A O 1
ATOM 674 N N . CYS A 1 84 ? 6.302 -9.449 -23.389 1.00 81.56 84 CYS A N 1
ATOM 675 C CA . CYS A 1 84 ? 5.349 -9.023 -24.414 1.00 81.56 84 CYS A CA 1
ATOM 676 C C . CYS A 1 84 ? 5.651 -7.606 -24.922 1.00 81.56 84 CYS A C 1
ATOM 678 O O . CYS A 1 84 ? 5.706 -7.394 -26.131 1.00 81.56 84 CYS A O 1
ATOM 680 N N . LEU A 1 85 ? 5.917 -6.650 -24.024 1.00 82.38 85 LEU A N 1
ATOM 681 C CA . LEU A 1 85 ? 6.257 -5.271 -24.396 1.00 82.38 85 LEU A CA 1
ATOM 682 C C . LEU A 1 85 ? 7.547 -5.204 -25.223 1.00 82.38 85 LEU A C 1
ATOM 684 O O . LEU A 1 85 ? 7.614 -4.467 -26.206 1.00 82.38 85 LEU A O 1
ATOM 688 N N . LYS A 1 86 ? 8.552 -6.020 -24.881 1.00 82.25 86 LYS A N 1
ATOM 689 C CA . LYS A 1 86 ? 9.782 -6.145 -25.678 1.00 82.25 86 LYS A CA 1
ATOM 690 C C . LYS A 1 86 ? 9.499 -6.676 -27.084 1.00 82.25 86 LYS A C 1
ATOM 692 O O . LYS A 1 86 ? 9.984 -6.089 -28.044 1.00 82.25 86 LYS A O 1
ATOM 697 N N . ALA A 1 87 ? 8.692 -7.730 -27.216 1.00 83.56 87 ALA A N 1
ATOM 698 C CA . ALA A 1 87 ? 8.335 -8.297 -28.518 1.00 83.56 87 ALA A CA 1
ATOM 699 C C . ALA A 1 87 ? 7.540 -7.310 -29.396 1.00 83.56 87 ALA A C 1
ATOM 701 O O . ALA A 1 87 ? 7.780 -7.212 -30.601 1.00 83.56 87 ALA A O 1
ATOM 702 N N . LEU A 1 88 ? 6.631 -6.536 -28.795 1.00 83.06 88 LEU A N 1
ATOM 703 C CA . LEU A 1 88 ? 5.867 -5.504 -29.502 1.00 83.06 88 LEU A CA 1
ATOM 704 C C . LEU A 1 88 ? 6.762 -4.345 -29.962 1.00 83.06 88 LEU A C 1
ATOM 706 O O . LEU A 1 88 ? 6.630 -3.895 -31.099 1.00 83.06 88 LEU A O 1
ATOM 710 N N . LYS A 1 89 ? 7.734 -3.933 -29.138 1.00 82.62 89 LYS A N 1
ATOM 711 C CA . LYS A 1 8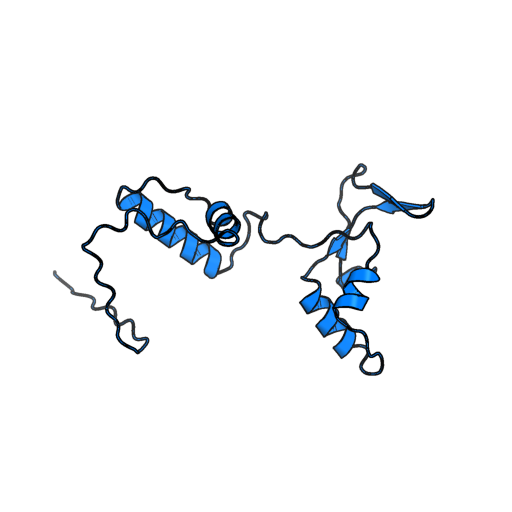9 ? 8.747 -2.949 -29.544 1.00 82.62 89 LYS A CA 1
ATOM 712 C C . LYS A 1 89 ? 9.607 -3.455 -30.701 1.00 82.62 89 LYS A C 1
ATOM 714 O O . LYS A 1 89 ? 9.834 -2.727 -31.662 1.00 82.62 89 LYS A O 1
ATOM 719 N N . SER A 1 90 ? 10.040 -4.716 -30.648 1.00 80.81 90 SER A N 1
ATOM 720 C CA . SER A 1 90 ? 10.757 -5.365 -31.756 1.00 80.81 90 SER A CA 1
ATOM 721 C C . SER A 1 90 ? 9.920 -5.463 -33.035 1.00 80.81 90 SER A C 1
ATOM 723 O O . SER A 1 90 ? 10.482 -5.561 -34.118 1.00 80.81 90 SER A O 1
ATOM 725 N N . SER A 1 91 ? 8.591 -5.394 -32.924 1.00 83.06 91 SER A N 1
ATOM 726 C CA . SER A 1 91 ? 7.661 -5.360 -34.060 1.00 83.06 91 SER A CA 1
ATOM 727 C C . SER A 1 91 ? 7.426 -3.944 -34.614 1.00 83.06 91 SER A C 1
ATOM 729 O O . SER A 1 91 ? 6.580 -3.769 -35.488 1.00 83.06 91 SER A O 1
ATOM 731 N N . GLY A 1 92 ? 8.154 -2.935 -34.118 1.00 81.75 92 GLY A N 1
ATOM 732 C CA . GLY A 1 92 ? 8.097 -1.551 -34.601 1.00 81.75 92 GLY A CA 1
ATOM 733 C C . GLY A 1 92 ? 7.011 -0.683 -33.960 1.00 81.75 92 GLY A C 1
ATOM 734 O O . GLY A 1 92 ? 6.757 0.413 -34.451 1.00 81.75 92 GLY A O 1
ATOM 735 N N . LEU A 1 93 ? 6.362 -1.146 -32.885 1.00 77.81 93 LEU A N 1
ATOM 736 C CA . LEU A 1 93 ? 5.393 -0.340 -32.140 1.00 77.81 93 LEU A CA 1
ATOM 737 C C . LEU A 1 93 ? 6.104 0.475 -31.054 1.00 77.81 93 LEU A C 1
ATOM 739 O O . LEU A 1 93 ? 6.841 -0.078 -30.235 1.00 77.81 93 LEU A O 1
ATOM 743 N N . ASP A 1 94 ? 5.858 1.784 -31.028 1.00 77.38 94 ASP A N 1
ATOM 744 C CA . ASP A 1 94 ? 6.371 2.659 -29.976 1.00 77.38 94 ASP A CA 1
ATOM 745 C C . ASP A 1 94 ? 5.482 2.550 -28.730 1.00 77.38 94 ASP A C 1
ATOM 747 O O . ASP A 1 94 ? 4.371 3.077 -28.679 1.00 77.38 94 ASP A O 1
ATOM 751 N N . ILE A 1 95 ? 5.938 1.756 -27.759 1.00 75.12 95 ILE A N 1
ATOM 752 C CA . ILE A 1 95 ? 5.200 1.416 -26.539 1.00 75.12 95 ILE A CA 1
ATOM 753 C C . ILE A 1 95 ? 6.144 1.576 -25.339 1.00 75.12 95 ILE A C 1
ATOM 755 O O . ILE A 1 95 ? 7.314 1.170 -25.420 1.00 75.12 95 ILE A O 1
ATOM 759 N N . PRO A 1 96 ? 5.670 2.111 -24.196 1.00 71.25 96 PRO A N 1
ATOM 760 C CA . PRO A 1 96 ? 6.462 2.153 -22.974 1.00 71.25 96 PRO A CA 1
ATOM 761 C C . PRO A 1 96 ? 6.873 0.742 -22.532 1.00 71.25 96 PRO A C 1
ATOM 763 O O . PRO A 1 96 ? 6.045 -0.141 -22.329 1.00 71.25 96 PRO A O 1
ATOM 766 N N . LEU A 1 97 ? 8.179 0.529 -22.334 1.00 69.75 97 LEU A N 1
ATOM 767 C CA . LEU A 1 97 ? 8.724 -0.770 -21.908 1.00 69.75 97 LEU A CA 1
ATOM 768 C C . LEU A 1 97 ? 8.499 -1.059 -20.426 1.00 69.75 97 LEU A C 1
ATOM 770 O O . LEU A 1 97 ? 8.785 -2.168 -19.978 1.00 69.75 97 LEU A O 1
ATOM 774 N N . ASN A 1 98 ? 8.057 -0.062 -19.658 1.00 70.69 98 ASN A N 1
ATOM 775 C CA . ASN A 1 98 ? 7.810 -0.228 -18.241 1.00 70.69 98 ASN A CA 1
ATOM 776 C C . ASN A 1 98 ? 6.472 -0.963 -18.045 1.00 70.69 98 ASN A C 1
ATOM 778 O O . ASN A 1 98 ? 5.420 -0.380 -18.303 1.00 70.69 98 ASN A O 1
ATOM 782 N N . PRO A 1 99 ? 6.472 -2.208 -17.536 1.00 69.44 99 PRO A N 1
ATOM 783 C CA . PRO A 1 99 ? 5.233 -2.939 -17.290 1.00 69.44 99 PRO A CA 1
ATOM 784 C C . PRO A 1 99 ? 4.300 -2.204 -16.322 1.00 69.44 99 PRO A C 1
ATOM 786 O O . PRO A 1 99 ? 3.086 -2.339 -16.420 1.00 69.44 99 PRO A O 1
ATOM 789 N N . GLU A 1 100 ? 4.842 -1.407 -15.395 1.00 66.69 100 GLU A N 1
ATOM 790 C CA . GLU A 1 100 ? 4.028 -0.693 -14.411 1.00 66.69 100 GLU A CA 1
ATOM 791 C C . GLU A 1 100 ? 3.204 0.447 -15.011 1.00 66.69 100 GLU A C 1
ATOM 793 O O . GLU A 1 100 ? 2.140 0.746 -14.473 1.00 66.69 100 GLU A O 1
ATOM 798 N N . THR A 1 101 ? 3.674 1.109 -16.073 1.00 67.88 101 THR A N 1
ATOM 799 C CA . THR A 1 101 ? 2.911 2.208 -16.694 1.00 67.88 101 THR A CA 1
ATOM 800 C C . THR A 1 101 ? 1.683 1.647 -17.394 1.00 67.88 101 THR A C 1
ATOM 802 O O . THR A 1 101 ? 0.574 2.104 -17.143 1.00 67.88 101 THR A O 1
ATOM 805 N N . VAL A 1 102 ? 1.870 0.552 -18.130 1.00 66.12 102 VAL A N 1
ATOM 806 C CA . VAL A 1 102 ? 0.796 -0.158 -18.834 1.00 66.12 102 VAL A CA 1
ATOM 807 C C . VAL A 1 102 ? -0.246 -0.702 -17.851 1.00 66.12 102 VAL A C 1
ATOM 809 O O . VAL A 1 102 ? -1.442 -0.517 -18.037 1.00 66.12 102 VAL A O 1
ATOM 812 N N . ILE A 1 103 ? 0.192 -1.309 -16.743 1.00 65.50 103 ILE A N 1
ATOM 813 C CA . ILE A 1 103 ? -0.720 -1.888 -15.741 1.00 65.50 103 ILE A CA 1
ATOM 814 C C . ILE A 1 103 ? -1.486 -0.808 -14.956 1.00 65.50 103 ILE A C 1
ATOM 816 O O . ILE A 1 103 ? -2.612 -1.049 -14.521 1.00 65.50 103 ILE A O 1
ATOM 820 N N . LYS A 1 104 ? -0.903 0.381 -14.754 1.00 62.03 104 LYS A N 1
ATOM 821 C CA . LYS A 1 104 ? -1.609 1.515 -14.129 1.00 62.03 104 LYS A CA 1
ATOM 822 C C . LYS A 1 104 ? -2.662 2.096 -15.074 1.00 62.03 104 LYS A C 1
ATOM 824 O O . LYS A 1 104 ? -3.778 2.368 -14.631 1.00 62.03 104 LYS A O 1
ATOM 829 N N . GLU A 1 105 ? -2.332 2.225 -16.356 1.00 55.00 105 GLU A N 1
ATOM 830 C CA . GLU A 1 105 ? -3.224 2.746 -17.399 1.00 55.00 105 GLU A CA 1
ATOM 831 C C . GLU A 1 105 ? -4.410 1.809 -17.693 1.00 55.00 105 GLU A C 1
ATOM 833 O O . GLU A 1 105 ? -5.513 2.285 -17.941 1.00 55.00 105 GLU A O 1
ATOM 838 N N . GLU A 1 106 ? -4.249 0.490 -17.541 1.00 50.97 106 GLU A N 1
ATOM 839 C CA . GLU A 1 106 ? -5.324 -0.509 -17.709 1.00 50.97 106 GLU A CA 1
ATOM 840 C C . GLU A 1 106 ? -6.523 -0.325 -16.756 1.00 50.97 106 GLU A C 1
ATOM 842 O O . GLU A 1 106 ? -7.629 -0.775 -17.059 1.00 50.97 106 GLU A O 1
ATOM 847 N N . SER A 1 107 ? -6.357 0.374 -15.625 1.00 44.34 107 SER A N 1
ATOM 848 C CA . SER A 1 107 ? -7.495 0.728 -14.755 1.00 44.34 107 SER A CA 1
ATOM 849 C C . SER A 1 107 ? -8.432 1.785 -15.375 1.00 44.34 107 SER A C 1
ATOM 851 O O . SER A 1 107 ? -9.549 1.973 -14.895 1.00 44.34 107 SER A O 1
ATOM 853 N N . HIS A 1 108 ? -8.015 2.400 -16.488 1.00 43.50 108 HIS A N 1
ATOM 854 C CA . HIS A 1 108 ? -8.767 3.317 -17.344 1.00 43.50 108 HIS A CA 1
ATOM 855 C C . HIS A 1 108 ? -8.863 2.735 -18.772 1.00 43.50 108 HIS A C 1
ATOM 857 O O . HIS A 1 108 ? -8.279 3.249 -19.716 1.00 43.50 108 HIS A O 1
ATOM 863 N N . MET A 1 109 ? -9.569 1.609 -18.908 1.00 39.41 109 MET A N 1
ATOM 864 C CA . MET A 1 109 ? -10.093 0.994 -20.144 1.00 39.41 109 MET A CA 1
ATOM 865 C C . MET A 1 109 ? -9.871 1.776 -21.465 1.00 39.41 109 MET A C 1
ATOM 867 O O . MET A 1 109 ? -10.508 2.808 -21.677 1.00 39.41 109 MET A O 1
ATOM 871 N N . GLY A 1 110 ? -9.114 1.214 -22.425 1.00 37.59 110 GLY A N 1
ATOM 872 C CA . GLY A 1 110 ? -9.305 1.568 -23.846 1.00 37.59 110 GLY A CA 1
ATOM 873 C C . GLY A 1 110 ? -8.132 1.434 -24.825 1.00 37.59 110 GLY A C 1
ATOM 874 O O . GLY A 1 110 ? -8.377 1.431 -26.031 1.00 37.59 110 GLY A O 1
ATOM 875 N N . ILE A 1 111 ? -6.881 1.298 -24.377 1.00 40.34 111 ILE A N 1
ATOM 876 C CA . ILE A 1 111 ? -5.708 1.477 -25.263 1.00 40.34 111 ILE A CA 1
ATOM 877 C C . ILE A 1 111 ? -5.013 0.151 -25.614 1.00 40.34 111 ILE A C 1
ATOM 879 O O . ILE A 1 111 ? -3.805 0.021 -25.524 1.00 40.34 111 ILE A O 1
ATOM 883 N N . VAL A 1 112 ? -5.768 -0.848 -26.075 1.00 41.25 112 VAL A N 1
ATOM 884 C CA . VAL A 1 112 ? -5.233 -1.852 -27.025 1.00 41.25 112 VAL A CA 1
ATOM 885 C C . VAL A 1 112 ? -6.299 -2.175 -28.079 1.00 41.25 112 VAL A C 1
ATOM 887 O O . VAL A 1 112 ? -6.566 -3.322 -28.422 1.00 41.25 112 VAL A O 1
ATOM 890 N N . LYS A 1 113 ? -6.981 -1.141 -28.585 1.00 38.84 113 LYS A N 1
ATOM 891 C CA . LYS A 1 113 ? -7.796 -1.240 -29.810 1.00 38.84 113 LYS A CA 1
ATOM 892 C C . LYS A 1 113 ? -7.248 -0.430 -30.978 1.00 38.84 113 LYS A C 1
ATOM 894 O O . LYS A 1 113 ? -7.864 -0.427 -32.038 1.00 38.84 113 LYS A O 1
ATOM 899 N N . MET A 1 114 ? -6.092 0.215 -30.841 1.00 37.38 114 MET A N 1
ATOM 900 C CA . MET A 1 114 ? -5.521 1.001 -31.931 1.00 37.38 114 MET A CA 1
ATOM 901 C C . MET A 1 114 ? -4.136 0.474 -32.299 1.00 37.38 114 MET A C 1
ATOM 903 O O . MET A 1 114 ? -3.241 0.405 -31.468 1.00 37.38 114 MET A O 1
ATOM 907 N N . ASN A 1 115 ? -4.020 0.059 -33.563 1.00 38.41 115 ASN A N 1
ATOM 908 C CA . ASN A 1 115 ? -2.831 -0.468 -34.237 1.00 38.41 115 ASN A CA 1
ATOM 909 C C . ASN A 1 115 ? -2.331 -1.863 -33.839 1.00 38.41 115 ASN A C 1
ATOM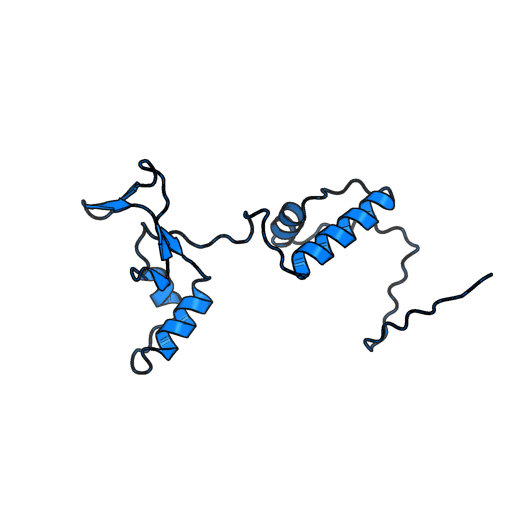 911 O O . ASN A 1 115 ? -1.134 -2.115 -33.751 1.00 38.41 115 ASN A O 1
ATOM 915 N N . MET A 1 116 ? -3.248 -2.827 -33.762 1.00 36.78 116 MET A N 1
ATOM 916 C CA . MET A 1 116 ? -2.882 -4.218 -34.033 1.00 36.78 116 MET A CA 1
ATOM 917 C C . MET A 1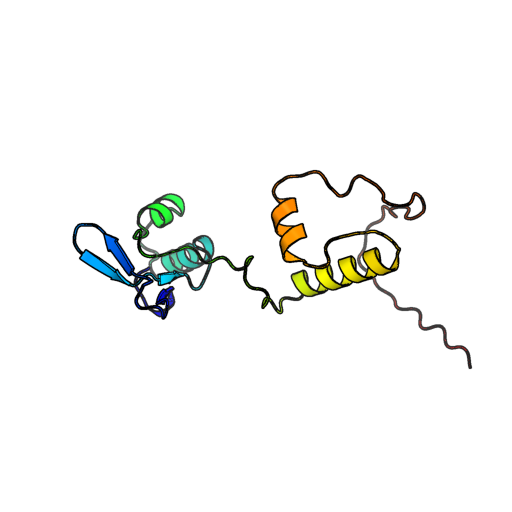 116 ? -2.786 -4.396 -35.564 1.00 36.78 116 MET A C 1
ATOM 919 O O . MET A 1 116 ? -3.777 -4.145 -36.258 1.00 36.78 116 MET A O 1
ATOM 923 N N . PRO A 1 117 ? -1.632 -4.783 -36.143 1.00 36.97 117 PRO A N 1
ATOM 924 C CA . PRO A 1 117 ? -1.557 -5.058 -37.572 1.00 36.97 117 PRO A CA 1
ATOM 925 C C . PRO A 1 117 ? -2.537 -6.187 -37.916 1.00 36.97 117 PRO A C 1
ATOM 927 O O . PRO A 1 117 ? -2.563 -7.223 -37.250 1.00 36.97 117 PRO A O 1
ATOM 930 N N . LYS A 1 118 ? -3.335 -5.994 -38.976 1.00 41.94 118 LYS A N 1
ATOM 931 C CA . LYS A 1 118 ? -4.442 -6.865 -39.439 1.00 41.94 118 LYS A CA 1
ATOM 932 C C . LYS A 1 118 ? -4.059 -8.334 -39.750 1.00 41.94 118 LYS A C 1
ATOM 934 O O . LYS A 1 118 ? -4.872 -9.068 -40.302 1.00 41.94 118 LYS A O 1
ATOM 939 N N . LYS A 1 119 ? -2.838 -8.782 -39.434 1.00 37.38 119 LYS A N 1
ATOM 940 C CA . LYS A 1 119 ? -2.332 -10.137 -39.708 1.00 37.38 119 LYS A CA 1
ATOM 941 C C . LYS A 1 119 ? -2.339 -11.101 -38.518 1.00 37.38 119 LYS A C 1
ATOM 943 O O . LYS A 1 119 ? -2.133 -12.289 -38.741 1.00 37.38 119 LYS A O 1
ATOM 948 N N . LEU A 1 120 ? -2.643 -10.668 -37.295 1.00 38.25 120 LEU A N 1
ATOM 949 C CA . LEU A 1 120 ? -2.875 -11.601 -36.185 1.00 38.25 120 LEU A CA 1
ATOM 950 C C . LEU A 1 120 ? -4.362 -11.946 -36.105 1.00 38.25 120 LEU A C 1
ATOM 952 O O . LEU A 1 120 ? -5.141 -11.301 -35.407 1.00 38.25 120 LEU A O 1
ATOM 956 N N . LYS A 1 121 ? -4.764 -12.970 -36.864 1.00 29.30 121 LYS A N 1
ATOM 957 C CA . LYS A 1 121 ? -6.074 -13.594 -36.678 1.00 29.30 121 LYS A CA 1
ATOM 958 C C . LYS A 1 121 ? -6.087 -14.256 -35.301 1.00 29.30 121 LYS A C 1
ATOM 960 O O . LYS A 1 121 ? -5.319 -15.178 -35.046 1.00 29.30 121 LYS A O 1
ATOM 965 N N . MET A 1 122 ? -6.970 -13.774 -34.432 1.00 28.64 122 MET A N 1
ATOM 966 C CA . MET A 1 122 ? -7.387 -14.489 -33.231 1.00 28.64 122 MET A CA 1
ATOM 967 C C . MET A 1 122 ? -7.929 -15.852 -33.665 1.00 28.64 122 MET A C 1
ATOM 969 O O . MET A 1 122 ? -8.984 -15.921 -34.296 1.00 28.64 122 MET A O 1
ATOM 973 N N . VAL A 1 123 ? -7.210 -16.931 -33.362 1.00 31.30 123 VAL A N 1
ATOM 974 C CA . VAL A 1 123 ? -7.782 -18.272 -33.467 1.00 31.30 123 VAL A CA 1
ATOM 975 C C . VAL A 1 123 ? -8.672 -18.445 -32.244 1.00 31.30 123 VAL A C 1
ATOM 977 O O . VAL A 1 123 ? -8.207 -18.717 -31.141 1.00 31.30 123 VAL A O 1
ATOM 980 N N . SER A 1 124 ? -9.966 -18.205 -32.435 1.00 35.66 124 SER A N 1
ATOM 981 C CA . SER A 1 124 ? -11.003 -18.625 -31.504 1.00 35.66 124 SER A CA 1
ATOM 982 C C . SER A 1 124 ? -11.021 -20.153 -31.469 1.00 35.66 124 SER A C 1
ATOM 984 O O . SER A 1 124 ? -11.444 -20.788 -32.433 1.00 35.66 124 SER A O 1
ATOM 986 N N . GLY A 1 125 ? -10.541 -20.754 -30.385 1.00 30.56 125 GLY A N 1
ATOM 987 C CA . GLY A 1 125 ? -10.577 -22.202 -30.228 1.00 30.56 125 GLY A CA 1
ATOM 988 C C . GLY A 1 125 ? -9.964 -22.634 -28.908 1.00 30.56 125 GLY A C 1
ATOM 989 O O . GLY A 1 125 ? -8.828 -22.294 -28.603 1.00 30.56 125 GLY A O 1
ATOM 990 N N . ASN A 1 126 ? -10.757 -23.347 -28.118 1.00 39.53 126 ASN A N 1
ATOM 991 C CA . ASN A 1 126 ? -10.408 -23.883 -26.812 1.00 39.53 126 ASN A CA 1
ATOM 992 C C . ASN A 1 126 ? -9.143 -24.763 -26.824 1.00 39.53 126 ASN A C 1
ATOM 994 O O . ASN A 1 126 ? -8.809 -25.383 -27.829 1.00 39.53 126 ASN A O 1
ATOM 998 N N . ALA A 1 127 ? -8.575 -24.901 -25.621 1.00 31.27 127 ALA A N 1
ATOM 999 C CA . ALA A 1 127 ? -7.541 -25.839 -25.175 1.00 31.27 127 ALA A CA 1
ATOM 1000 C C . ALA A 1 127 ? -6.082 -25.340 -25.209 1.00 31.27 127 ALA A C 1
ATOM 1002 O O . ALA A 1 127 ? -5.413 -25.245 -26.233 1.00 31.27 127 ALA A O 1
ATOM 1003 N N . LEU A 1 128 ? -5.579 -25.114 -23.991 1.00 39.56 128 LEU A N 1
ATOM 1004 C CA . LEU A 1 128 ? -4.169 -25.094 -23.620 1.00 39.56 128 LEU A CA 1
ATOM 1005 C C . LEU A 1 128 ? -3.445 -26.332 -24.171 1.00 39.56 128 LEU A C 1
ATOM 1007 O O . LEU A 1 128 ? -3.603 -27.425 -23.628 1.00 39.56 128 LEU A O 1
ATOM 1011 N N . ARG A 1 129 ? -2.589 -26.162 -25.184 1.00 25.70 129 ARG A N 1
ATOM 1012 C CA . ARG A 1 129 ? -1.457 -27.069 -25.425 1.00 25.70 129 ARG A CA 1
ATOM 1013 C C . ARG A 1 129 ? -0.371 -26.367 -26.238 1.00 25.70 129 ARG A C 1
ATOM 1015 O O . ARG A 1 129 ? -0.507 -26.170 -27.438 1.00 25.70 129 ARG A O 1
ATOM 1022 N N . TRP A 1 130 ? 0.722 -26.003 -25.574 1.00 29.84 130 TRP A N 1
ATOM 1023 C CA . TRP A 1 130 ? 1.942 -25.554 -26.241 1.00 29.84 130 TRP A CA 1
ATOM 1024 C C . TRP A 1 130 ? 2.768 -26.792 -26.597 1.00 29.84 130 TRP A C 1
ATOM 1026 O O . TRP A 1 130 ? 3.426 -27.365 -25.734 1.00 29.84 130 TRP 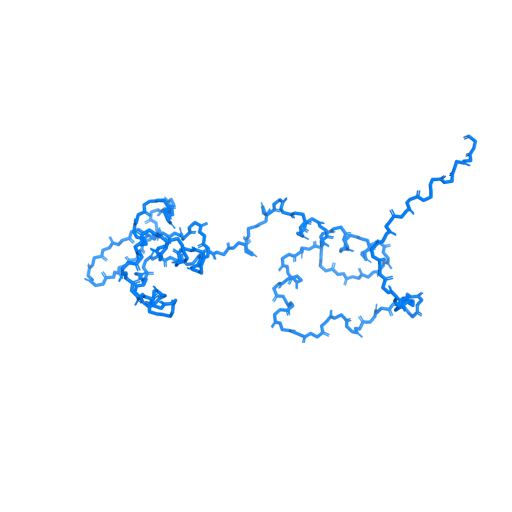A O 1
ATOM 1036 N N . THR A 1 131 ? 2.715 -27.243 -27.849 1.00 29.12 131 THR A N 1
ATOM 1037 C CA . THR A 1 131 ? 3.718 -28.173 -28.388 1.00 29.12 131 THR A CA 1
ATOM 1038 C C . THR A 1 131 ? 4.757 -27.377 -29.158 1.00 29.12 131 THR A C 1
ATOM 1040 O O . THR A 1 131 ? 4.463 -26.816 -30.211 1.00 29.12 131 THR A O 1
ATOM 1043 N N . ILE A 1 132 ? 5.973 -27.335 -28.616 1.00 34.09 132 ILE A N 1
ATOM 1044 C CA . ILE A 1 132 ? 7.160 -26.819 -29.293 1.00 34.09 132 ILE A CA 1
ATOM 1045 C C . ILE A 1 132 ? 7.534 -27.858 -30.355 1.00 34.09 132 ILE A C 1
ATOM 1047 O O . ILE A 1 132 ? 7.995 -28.945 -30.015 1.00 34.09 132 ILE A O 1
ATOM 1051 N N . LYS A 1 133 ? 7.307 -27.561 -31.639 1.00 31.25 133 LYS A N 1
ATOM 1052 C CA . LYS A 1 133 ? 7.960 -28.305 -32.721 1.00 31.25 133 LYS A CA 1
ATOM 1053 C C . LYS A 1 133 ? 9.375 -27.755 -32.861 1.00 31.25 133 LYS A C 1
ATOM 1055 O O . LYS A 1 133 ? 9.570 -26.670 -33.398 1.00 31.25 133 LYS A O 1
ATOM 1060 N N . THR A 1 134 ? 10.350 -28.489 -32.341 1.00 39.94 134 THR A N 1
ATOM 1061 C CA . THR A 1 134 ? 11.749 -28.333 -32.735 1.00 39.94 134 THR A CA 1
ATOM 1062 C C . THR A 1 134 ? 11.909 -28.949 -34.118 1.00 39.94 134 THR A C 1
ATOM 1064 O O . THR A 1 134 ? 11.882 -30.171 -34.258 1.00 39.94 134 THR A O 1
ATOM 1067 N N . GLU A 1 135 ? 12.038 -28.112 -35.139 1.00 29.83 135 GLU A N 1
ATOM 1068 C CA . GLU A 1 135 ? 12.492 -28.545 -36.456 1.00 29.83 135 GLU A CA 1
ATOM 1069 C C . GLU A 1 135 ? 14.021 -28.506 -36.442 1.00 29.83 135 GLU A C 1
ATOM 1071 O O . GLU A 1 135 ? 14.629 -27.437 -36.450 1.00 29.83 135 GLU A O 1
ATOM 1076 N N . GLN A 1 136 ? 14.639 -29.681 -36.311 1.00 34.31 136 GLN A N 1
ATOM 1077 C CA . GLN A 1 136 ? 16.066 -29.830 -36.554 1.00 34.31 136 GLN A CA 1
ATOM 1078 C C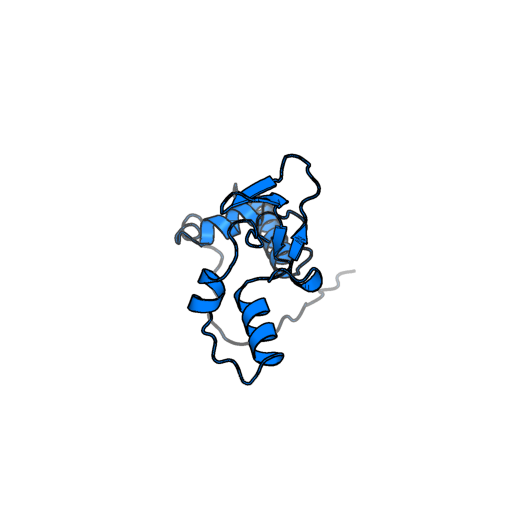 . GLN A 1 136 ? 16.339 -29.684 -38.048 1.00 34.31 136 GLN A C 1
ATOM 1080 O O . GLN A 1 136 ? 15.674 -30.317 -38.870 1.00 34.31 136 GLN A O 1
ATOM 1085 N N . ARG A 1 137 ? 17.353 -28.887 -38.389 1.00 26.84 137 ARG A N 1
ATOM 1086 C CA . ARG A 1 137 ? 17.958 -28.888 -39.717 1.00 26.84 137 ARG A CA 1
ATOM 1087 C C . ARG A 1 137 ? 19.469 -28.659 -39.595 1.00 26.84 137 ARG A C 1
ATOM 1089 O O . ARG A 1 137 ? 19.882 -27.526 -39.374 1.00 26.84 137 ARG A O 1
ATOM 1096 N N . TRP A 1 138 ? 20.180 -29.775 -39.797 1.00 33.72 138 TRP A N 1
ATOM 1097 C CA . TRP A 1 138 ? 21.628 -30.034 -39.909 1.00 33.72 138 TRP A CA 1
ATOM 1098 C C . TRP A 1 138 ? 22.487 -29.812 -38.664 1.00 33.72 138 TRP A C 1
ATOM 1100 O O . TRP A 1 138 ? 22.660 -28.652 -38.241 1.00 33.72 138 TRP A O 1
#

pLDDT: mean 71.28, std 22.21, range [25.7, 94.25]

Organism: Dreissena polymorpha (NCBI:txid45954)

Foldseek 3Di:
DPDCVFWDFDPDPVQWDQDPNDIGGAIETPDALVVVVVVVCVVPVPDPDDSVNSVVVDDPSYHYDDPLVDPDPPDVVLVVQLVVLVVVVVVVDDDDSRSSVVVVCVVVDDPPPPDDPPPDDDPPDDDDDDDDPDDDDD